Protein AF-A0A4Y2M261-F1 (afdb_monomer_lite)

Organism: Araneus ventricosus (NCBI:txid182803)

Sequence (153 aa):
MEFSYYIKYNNEYFKDENPLYFKEPVYYHGADAMKKFVSMLKEDTIKIEKFIIEKEDKYEDIKSMIDFNEHHYKRSNKWHICEKEISPEHVKVIDHCHLTGKYRDSAQNDCNLNYKITSFIPTIIHNLSGYDAHLFIKELGFDDSRLDVIPNN

pLDDT: mean 85.32, std 11.36, range [44.34, 96.0]

InterPro domains:
  IPR044925 His-Me finger superfamily [SSF54060] (80-135)

Structure (mmCIF, N/CA/C/O backbone):
data_AF-A0A4Y2M261-F1
#
_entry.id   AF-A0A4Y2M261-F1
#
loop_
_atom_site.group_PDB
_atom_site.id
_atom_site.type_symbol
_atom_site.label_atom_id
_atom_site.label_alt_id
_atom_site.label_comp_id
_atom_site.label_asym_id
_atom_site.label_entity_id
_atom_site.label_seq_id
_atom_site.pdbx_PDB_ins_code
_atom_site.Cartn_x
_atom_site.Cartn_y
_atom_site.Cartn_z
_atom_site.occupancy
_atom_site.B_iso_or_equiv
_atom_site.auth_seq_id
_atom_site.auth_comp_id
_atom_site.auth_asym_id
_atom_site.auth_atom_id
_atom_site.pdbx_PDB_model_num
ATOM 1 N N . MET A 1 1 ? -20.503 -6.470 23.224 1.00 85.56 1 MET A N 1
ATOM 2 C CA . MET A 1 1 ? -20.195 -6.372 21.784 1.00 85.56 1 MET A CA 1
ATOM 3 C C . MET A 1 1 ? -18.786 -6.877 21.585 1.00 85.56 1 MET A C 1
ATOM 5 O O . MET A 1 1 ? -17.996 -6.778 22.517 1.00 85.56 1 MET A O 1
ATOM 9 N N . GLU A 1 2 ? -18.470 -7.429 20.425 1.00 89.25 2 GLU A N 1
ATOM 10 C CA . GLU A 1 2 ? -17.142 -7.972 20.157 1.00 89.25 2 GLU A CA 1
ATOM 11 C C . GLU A 1 2 ? -16.713 -7.716 18.723 1.00 89.25 2 GLU A C 1
ATOM 13 O O . GLU A 1 2 ? -17.549 -7.473 17.855 1.00 89.25 2 GLU A O 1
ATOM 18 N N . PHE A 1 3 ? -15.405 -7.756 18.492 1.00 90.44 3 PHE A N 1
ATOM 19 C CA . PHE A 1 3 ? -14.837 -7.725 17.155 1.00 90.44 3 PHE A CA 1
ATOM 20 C C . PHE A 1 3 ? -13.612 -8.634 17.064 1.00 90.44 3 PHE A C 1
ATOM 22 O O . PHE A 1 3 ? -12.910 -8.881 18.050 1.00 90.44 3 PHE A O 1
ATOM 29 N N . SER A 1 4 ? -13.340 -9.079 15.840 1.00 90.81 4 SER A N 1
ATOM 30 C CA . SER A 1 4 ? -12.054 -9.634 15.437 1.00 90.81 4 SER A CA 1
ATOM 31 C C . SER A 1 4 ? -11.507 -8.806 14.282 1.00 90.81 4 SER A C 1
ATOM 33 O O . SER A 1 4 ? -12.246 -8.442 13.368 1.00 90.81 4 SER A O 1
ATOM 35 N N . TYR A 1 5 ? -10.226 -8.467 14.346 1.00 89.88 5 TYR A N 1
ATOM 36 C CA . TYR A 1 5 ? -9.585 -7.576 13.391 1.00 89.88 5 TYR A CA 1
ATOM 37 C C . TYR A 1 5 ? -8.136 -7.993 13.165 1.00 89.88 5 TYR A C 1
ATOM 39 O O . TYR A 1 5 ? -7.400 -8.255 14.114 1.00 89.88 5 TYR A O 1
ATOM 47 N N . TYR A 1 6 ? -7.726 -8.040 11.904 1.00 89.19 6 TYR A N 1
ATOM 48 C CA . TYR A 1 6 ? -6.365 -8.350 11.490 1.00 89.19 6 TYR A CA 1
ATOM 49 C C . TYR A 1 6 ? -6.027 -7.543 10.238 1.00 89.19 6 TYR A C 1
ATOM 51 O O . TYR A 1 6 ? -6.921 -7.095 9.518 1.00 89.19 6 TYR A O 1
ATOM 59 N N . ILE A 1 7 ? -4.734 -7.390 9.962 1.00 86.12 7 ILE A N 1
ATOM 60 C CA . ILE A 1 7 ? -4.255 -6.731 8.745 1.00 86.12 7 ILE A CA 1
ATOM 61 C C . ILE A 1 7 ? -3.531 -7.770 7.908 1.00 86.12 7 ILE A C 1
ATOM 63 O O . ILE A 1 7 ? -2.554 -8.379 8.351 1.00 86.12 7 ILE A O 1
ATOM 67 N N . LYS A 1 8 ? -4.027 -7.973 6.689 1.00 80.75 8 LYS A N 1
ATOM 68 C CA . LYS A 1 8 ? -3.392 -8.832 5.697 1.00 80.75 8 LYS A CA 1
ATOM 69 C C . LYS A 1 8 ? -2.494 -7.990 4.805 1.00 80.75 8 LYS A C 1
ATOM 71 O O . LYS A 1 8 ? -2.965 -7.060 4.160 1.00 80.75 8 LYS A O 1
ATOM 76 N N . TYR A 1 9 ? -1.230 -8.373 4.706 1.00 74.31 9 TYR A N 1
ATOM 77 C CA . TYR A 1 9 ? -0.269 -7.746 3.805 1.00 74.31 9 TYR A CA 1
ATOM 78 C C . TYR A 1 9 ? -0.056 -8.631 2.574 1.00 74.31 9 TYR A C 1
ATOM 80 O O . TYR A 1 9 ? -0.129 -9.862 2.669 1.00 74.31 9 TYR A O 1
ATOM 88 N N . ASN A 1 10 ? 0.207 -8.026 1.410 1.00 69.25 10 ASN A N 1
ATOM 89 C CA . ASN A 1 10 ? 0.670 -8.796 0.259 1.00 69.25 10 ASN A CA 1
ATOM 90 C C . ASN A 1 10 ? 2.129 -9.201 0.503 1.00 69.25 10 ASN A C 1
ATOM 92 O O . ASN A 1 10 ? 3.033 -8.366 0.504 1.00 69.25 10 ASN A O 1
ATOM 96 N N . ASN A 1 11 ? 2.331 -10.498 0.729 1.00 57.50 11 ASN A N 1
ATOM 97 C CA . ASN A 1 11 ? 3.611 -11.068 1.127 1.00 57.50 11 ASN A CA 1
ATOM 98 C C . ASN A 1 11 ? 4.697 -10.845 0.059 1.00 57.50 11 ASN A C 1
ATOM 100 O O . ASN A 1 11 ? 5.867 -10.757 0.399 1.00 57.50 11 ASN A O 1
ATOM 104 N N . GLU A 1 12 ? 4.332 -10.694 -1.221 1.00 59.19 12 GLU A N 1
ATOM 105 C CA . GLU A 1 12 ? 5.279 -10.516 -2.334 1.00 59.19 12 GLU A CA 1
ATOM 106 C C . GLU A 1 12 ? 6.251 -9.348 -2.164 1.00 59.19 12 GLU A C 1
ATOM 108 O O . GLU A 1 12 ? 7.399 -9.461 -2.589 1.00 59.19 12 GLU A O 1
ATOM 113 N N . TYR A 1 13 ? 5.839 -8.274 -1.490 1.00 58.53 13 TYR A N 1
ATOM 114 C CA . TYR A 1 13 ? 6.699 -7.113 -1.280 1.00 58.53 13 TYR A CA 1
ATOM 115 C C . TYR A 1 13 ? 7.677 -7.285 -0.107 1.00 58.53 13 TYR A C 1
ATOM 117 O O . TYR A 1 13 ? 8.754 -6.701 -0.114 1.00 58.53 13 TYR A O 1
ATOM 125 N N . PHE A 1 14 ? 7.361 -8.124 0.881 1.00 60.94 14 PHE A N 1
ATOM 126 C CA . PHE A 1 14 ? 8.091 -8.144 2.158 1.00 60.94 14 PHE A CA 1
ATOM 127 C C . PHE A 1 14 ? 8.623 -9.523 2.559 1.00 60.94 14 PHE A C 1
ATOM 129 O O . PHE A 1 14 ? 9.044 -9.692 3.703 1.00 60.94 14 PHE A O 1
ATOM 136 N N . LYS A 1 15 ? 8.667 -10.488 1.622 1.00 56.84 15 LYS A N 1
ATOM 137 C CA . LYS A 1 15 ? 9.142 -11.867 1.874 1.00 56.84 15 LYS A CA 1
ATOM 138 C C . LYS A 1 15 ? 10.504 -11.931 2.578 1.00 56.84 15 LYS A C 1
ATOM 140 O O . LYS A 1 15 ? 10.730 -12.865 3.340 1.00 56.84 15 LYS A O 1
ATOM 145 N N . ASP A 1 16 ? 11.368 -10.942 2.344 1.00 55.88 16 ASP A N 1
ATOM 146 C CA . ASP A 1 16 ? 12.762 -10.953 2.798 1.00 55.88 16 ASP A CA 1
ATOM 147 C C . ASP A 1 16 ? 13.043 -10.045 4.014 1.00 55.88 16 ASP A C 1
ATOM 149 O O . ASP A 1 16 ? 14.134 -10.126 4.571 1.00 55.88 16 ASP A O 1
ATOM 153 N N . GLU A 1 17 ? 12.101 -9.190 4.452 1.00 56.28 17 GLU A N 1
ATOM 154 C CA . GLU A 1 17 ? 12.380 -8.191 5.508 1.00 56.28 17 GLU A CA 1
ATOM 155 C C . GLU A 1 17 ? 11.922 -8.597 6.924 1.00 56.28 17 GLU A C 1
ATOM 157 O O . GLU A 1 17 ? 12.557 -8.164 7.882 1.00 56.28 17 GLU A O 1
ATOM 162 N N . ASN A 1 18 ? 10.897 -9.440 7.112 1.00 48.44 18 ASN A N 1
ATOM 163 C CA . ASN A 1 18 ? 10.578 -10.084 8.405 1.00 48.44 18 ASN A CA 1
ATOM 164 C C . ASN A 1 18 ? 9.324 -10.976 8.263 1.00 48.44 18 ASN A C 1
ATOM 166 O O . ASN A 1 18 ? 8.293 -10.463 7.825 1.00 48.44 18 ASN 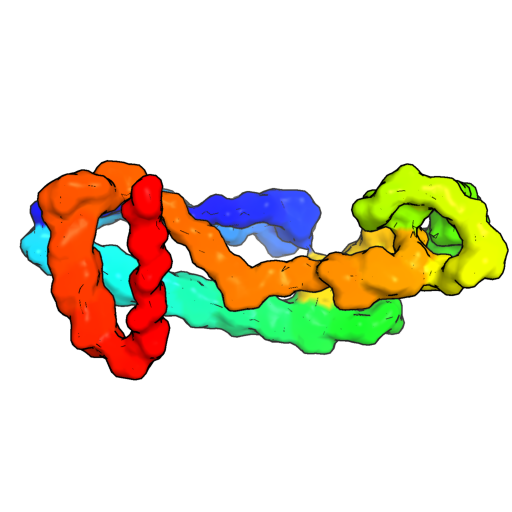A O 1
ATOM 170 N N . PRO A 1 19 ? 9.308 -12.244 8.715 1.00 47.75 19 PRO A N 1
ATOM 171 C CA . PRO A 1 19 ? 8.081 -13.056 8.750 1.00 47.75 19 PRO A CA 1
ATOM 172 C C . PRO A 1 19 ? 6.990 -12.535 9.717 1.00 47.75 19 PRO A C 1
ATOM 174 O O . PRO A 1 19 ? 5.887 -13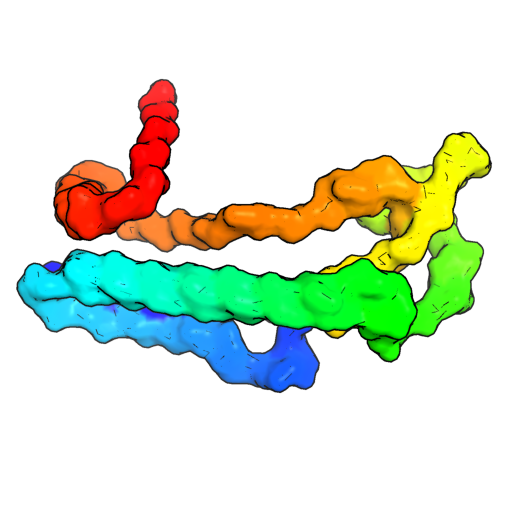.074 9.729 1.00 47.75 19 PRO A O 1
ATOM 177 N N . LEU A 1 20 ? 7.269 -11.494 10.514 1.00 44.34 20 LEU A N 1
ATOM 178 C CA . LEU A 1 20 ? 6.381 -10.938 11.548 1.00 44.34 20 LEU A CA 1
ATOM 179 C C . LEU A 1 20 ? 5.623 -9.654 11.160 1.00 44.34 20 LEU A C 1
ATOM 181 O O . LEU A 1 20 ? 4.960 -9.070 12.010 1.00 44.34 20 LEU A O 1
ATOM 185 N N . TYR A 1 21 ? 5.647 -9.211 9.899 1.00 58.12 21 TYR A N 1
ATOM 186 C CA . TYR A 1 21 ? 4.860 -8.039 9.464 1.00 58.12 21 TYR A CA 1
ATOM 187 C C . TYR A 1 21 ? 3.359 -8.324 9.277 1.00 58.12 21 TYR A C 1
ATOM 189 O O . TYR A 1 21 ? 2.688 -7.600 8.554 1.00 58.12 21 TYR A O 1
ATOM 197 N N . PHE A 1 22 ? 2.798 -9.353 9.916 1.00 64.56 22 PHE A N 1
ATOM 198 C CA . PHE A 1 22 ? 1.349 -9.511 10.019 1.00 64.56 22 PHE A CA 1
ATOM 199 C C . PHE A 1 22 ? 0.890 -8.965 11.371 1.00 64.56 22 PHE A C 1
ATOM 201 O O . PHE A 1 22 ? 1.451 -9.305 12.411 1.00 64.56 22 PHE A O 1
ATOM 208 N N . LYS A 1 23 ? -0.149 -8.123 11.378 1.00 74.94 23 LYS A N 1
ATOM 209 C CA . LYS A 1 23 ? -0.841 -7.841 12.635 1.00 74.94 23 LYS A CA 1
ATOM 210 C C . LYS A 1 23 ? -1.624 -9.097 12.984 1.00 74.94 23 LYS A C 1
ATOM 212 O O . LYS A 1 23 ? -2.573 -9.430 12.270 1.00 74.94 23 LYS A O 1
ATOM 217 N N . GLU A 1 24 ? -1.200 -9.796 14.037 1.00 81.31 24 GLU A N 1
ATOM 218 C CA . GLU A 1 24 ? -1.931 -10.960 14.536 1.00 81.31 24 GLU A CA 1
ATOM 219 C C . GLU A 1 24 ? -3.402 -10.588 14.774 1.00 81.31 24 GLU A C 1
ATOM 221 O O . GLU A 1 24 ? -3.685 -9.447 15.166 1.00 81.31 24 GLU A O 1
ATOM 226 N N . PRO A 1 25 ? -4.347 -11.516 14.546 1.00 88.50 25 PRO A N 1
ATOM 227 C CA . PRO A 1 25 ? -5.747 -11.255 14.826 1.00 88.50 25 PRO A CA 1
ATOM 228 C C . PRO A 1 25 ? -5.947 -10.795 16.268 1.00 88.50 25 PRO A C 1
ATOM 230 O O . PRO A 1 25 ? -5.629 -11.505 17.220 1.00 88.50 25 PRO A O 1
ATOM 233 N N . VAL A 1 26 ? -6.512 -9.602 16.427 1.00 91.75 26 VAL A N 1
ATOM 234 C CA . VAL A 1 26 ? -6.926 -9.085 17.726 1.00 91.75 26 VAL A CA 1
ATOM 235 C C . VAL A 1 26 ? -8.384 -9.443 17.935 1.00 91.75 26 VAL A C 1
ATOM 237 O O . VAL A 1 26 ? -9.225 -9.167 17.080 1.00 91.75 26 VAL A O 1
ATOM 240 N N . TYR A 1 27 ? -8.673 -10.037 19.087 1.00 94.56 27 TYR A N 1
ATOM 241 C CA . TYR A 1 27 ? -10.026 -10.284 19.560 1.00 94.56 27 TYR A CA 1
ATOM 242 C C . TYR A 1 27 ? -10.313 -9.399 20.768 1.00 94.56 27 TYR A C 1
ATOM 244 O O . TYR A 1 27 ? -9.492 -9.291 21.683 1.00 94.56 27 TYR A O 1
ATOM 252 N N . TYR A 1 28 ? -11.483 -8.771 20.781 1.00 95.12 28 TYR A N 1
ATOM 253 C CA . TYR A 1 28 ? -11.908 -7.946 21.900 1.00 95.12 28 TYR A CA 1
ATOM 254 C C . TYR A 1 28 ? -13.408 -8.077 22.137 1.00 95.12 28 TYR A C 1
ATOM 256 O O . TYR A 1 28 ? -14.194 -8.020 21.195 1.00 95.12 28 TYR A O 1
ATOM 264 N N . HIS A 1 29 ? -13.795 -8.185 23.408 1.00 94.94 29 HIS A N 1
ATOM 265 C CA . HIS A 1 29 ? -15.180 -8.206 23.861 1.00 94.94 29 HIS A CA 1
ATOM 266 C C . HIS A 1 29 ? -15.362 -7.174 24.983 1.00 94.94 29 HIS A C 1
ATOM 268 O O . HIS A 1 29 ? -14.622 -7.187 25.966 1.00 94.94 29 HIS A O 1
ATOM 274 N N . GLY A 1 30 ? -16.344 -6.281 24.843 1.00 94.75 30 GLY A N 1
ATOM 275 C CA . GLY A 1 30 ? -16.603 -5.199 25.796 1.00 94.75 30 GLY A CA 1
ATOM 276 C C . GLY A 1 30 ? -17.781 -4.306 25.399 1.00 94.75 30 GLY A C 1
ATOM 277 O O . GLY A 1 30 ? -18.380 -4.465 24.330 1.00 94.75 30 GLY A O 1
ATOM 278 N N . ALA A 1 31 ? -18.143 -3.368 26.277 1.00 91.88 31 ALA A N 1
ATOM 279 C CA . ALA A 1 31 ? -19.172 -2.359 25.993 1.00 91.88 31 ALA A CA 1
ATOM 280 C C . ALA A 1 31 ? -18.645 -1.239 25.074 1.00 91.88 31 ALA A C 1
ATOM 282 O O . ALA A 1 31 ? -19.394 -0.665 24.292 1.00 91.88 31 ALA A O 1
ATOM 283 N N . ASP A 1 32 ? -17.341 -0.978 25.128 1.00 92.06 32 ASP A N 1
ATOM 284 C CA . ASP A 1 32 ? -16.572 -0.003 24.351 1.00 92.06 32 ASP A CA 1
ATOM 285 C C . ASP A 1 32 ? -15.902 -0.617 23.107 1.00 92.06 32 ASP A C 1
ATOM 287 O O . ASP A 1 32 ? -15.000 -0.017 22.520 1.00 92.06 32 ASP A O 1
ATOM 291 N N . ALA A 1 33 ? -16.350 -1.802 22.675 1.00 90.81 33 ALA A N 1
ATOM 292 C CA . ALA A 1 33 ? -15.758 -2.536 21.556 1.00 90.81 33 ALA A CA 1
ATOM 293 C C . ALA A 1 33 ? -15.653 -1.699 20.273 1.00 90.81 33 ALA A C 1
ATOM 295 O O . ALA A 1 33 ? -14.598 -1.701 19.646 1.00 90.81 33 ALA A O 1
ATOM 296 N N . MET A 1 34 ? -16.688 -0.926 19.925 1.00 88.25 34 MET A N 1
ATOM 297 C CA . MET A 1 34 ? -16.653 -0.068 18.734 1.00 88.25 34 MET A CA 1
ATOM 298 C C . MET A 1 34 ? -15.641 1.057 18.824 1.00 88.25 34 MET A C 1
ATOM 300 O O . MET A 1 34 ? -14.856 1.256 17.899 1.00 88.25 34 MET A O 1
ATOM 304 N N . LYS A 1 35 ? -15.627 1.766 19.953 1.00 89.75 35 LYS A N 1
ATOM 305 C CA . LYS A 1 35 ? -14.668 2.841 20.198 1.00 89.75 35 LYS A CA 1
ATOM 306 C C . LYS A 1 35 ? -13.238 2.316 20.086 1.00 89.75 35 LYS A C 1
ATOM 308 O O . LYS A 1 35 ? -12.389 2.931 19.442 1.00 89.75 35 LYS A O 1
ATOM 313 N N . LYS A 1 36 ? -12.981 1.146 20.677 1.00 92.44 36 LYS A N 1
ATOM 314 C CA . LYS A 1 36 ? -11.672 0.496 20.632 1.00 92.44 36 LYS A CA 1
ATOM 315 C C . LYS A 1 36 ? -11.302 0.032 19.226 1.00 92.44 36 LYS A C 1
ATOM 317 O O . LYS A 1 36 ? -10.176 0.273 18.803 1.00 92.44 36 LYS A O 1
ATOM 322 N N . PHE A 1 37 ? -12.243 -0.562 18.493 1.00 90.00 37 PHE A N 1
ATOM 323 C CA . PHE A 1 37 ? -12.047 -0.939 17.095 1.00 90.00 37 PHE A CA 1
ATOM 324 C C . PHE A 1 37 ? -11.662 0.271 16.234 1.00 90.00 37 PHE A C 1
ATOM 326 O O . PHE A 1 37 ? -10.639 0.235 15.555 1.00 90.00 37 PHE A O 1
ATOM 333 N N . VAL A 1 38 ? -12.433 1.363 16.306 1.00 88.38 38 VAL A N 1
ATOM 334 C CA . VAL A 1 38 ? -12.183 2.583 15.523 1.00 88.38 38 VAL A CA 1
ATOM 335 C C . VAL A 1 38 ? -10.836 3.211 15.892 1.00 88.38 38 VAL A C 1
ATOM 337 O O . VAL A 1 38 ? -10.083 3.584 14.997 1.00 88.38 38 VAL A O 1
ATOM 340 N N . SER A 1 39 ? -10.487 3.275 17.183 1.00 90.06 39 SER A N 1
ATOM 341 C CA . SER A 1 39 ? -9.165 3.755 17.621 1.00 90.06 39 SER A CA 1
ATOM 342 C C . SER A 1 39 ? -8.034 2.921 17.020 1.00 90.06 39 SER A C 1
ATOM 344 O O . SER A 1 39 ? -7.101 3.467 16.438 1.00 90.06 39 SER A O 1
ATOM 346 N N . MET A 1 40 ? -8.143 1.592 17.106 1.00 90.94 40 MET A N 1
ATOM 347 C CA . MET A 1 40 ? -7.135 0.685 16.561 1.00 90.94 40 MET A CA 1
ATOM 348 C C . MET A 1 40 ? -7.000 0.817 15.041 1.00 90.94 40 MET A C 1
ATOM 350 O O . MET A 1 40 ? -5.880 0.843 14.537 1.00 90.94 40 MET A O 1
ATOM 354 N N . LEU A 1 41 ? -8.121 0.931 14.321 1.00 88.62 41 LEU A N 1
ATOM 355 C CA . LEU A 1 41 ? -8.126 1.106 12.869 1.00 88.62 41 LEU A CA 1
ATOM 356 C C . LEU A 1 41 ? -7.402 2.396 12.458 1.00 88.62 41 LEU A C 1
ATOM 358 O O . LEU A 1 41 ? -6.584 2.374 11.536 1.00 88.62 41 LEU A O 1
ATOM 362 N N . LYS A 1 42 ? -7.652 3.507 13.166 1.00 87.31 42 LYS A N 1
ATOM 363 C CA . LYS A 1 42 ? -6.969 4.790 12.928 1.00 87.31 42 LYS A CA 1
ATOM 364 C C . LYS A 1 42 ? -5.471 4.692 13.190 1.00 87.31 42 LYS A C 1
ATOM 366 O O . LYS A 1 42 ? -4.670 5.086 12.346 1.00 87.31 42 LYS A O 1
ATOM 371 N N . GLU A 1 43 ? -5.086 4.139 14.338 1.00 89.19 43 GLU A N 1
ATOM 372 C CA . GLU A 1 43 ? -3.677 3.974 14.703 1.00 89.19 43 GLU A CA 1
ATOM 373 C C . GLU A 1 43 ? -2.908 3.141 13.676 1.00 89.19 43 GLU A C 1
ATOM 375 O O . GLU A 1 43 ? -1.778 3.483 13.325 1.00 89.19 43 GLU A O 1
ATOM 380 N N . ASP A 1 44 ? -3.500 2.053 13.187 1.00 88.81 44 ASP A N 1
ATOM 381 C CA . ASP A 1 44 ? -2.854 1.218 12.179 1.00 88.81 44 ASP A CA 1
ATOM 382 C C . ASP A 1 44 ? -2.802 1.894 10.809 1.00 88.81 44 ASP A C 1
ATOM 384 O O . ASP A 1 44 ? -1.783 1.788 10.132 1.00 88.81 44 ASP A O 1
ATOM 388 N N . THR A 1 45 ? -3.849 2.630 10.425 1.00 87.06 45 THR A N 1
ATOM 389 C CA . THR A 1 45 ? -3.871 3.406 9.173 1.00 87.06 45 THR A CA 1
ATOM 390 C C . THR A 1 45 ? -2.724 4.413 9.145 1.00 87.06 45 THR A C 1
ATOM 392 O O . THR A 1 45 ? -1.964 4.440 8.181 1.00 87.06 45 THR A O 1
ATOM 395 N N . ILE A 1 46 ? -2.515 5.154 10.240 1.00 87.62 46 ILE A N 1
ATOM 396 C CA . ILE A 1 46 ? -1.404 6.111 10.375 1.00 87.62 46 ILE A CA 1
ATOM 397 C C . ILE A 1 46 ? -0.043 5.404 10.299 1.00 87.62 46 ILE A C 1
ATOM 399 O O . ILE A 1 46 ? 0.898 5.923 9.702 1.00 87.62 46 ILE A O 1
ATOM 403 N N . LYS A 1 47 ? 0.100 4.222 10.913 1.00 88.19 47 LYS A N 1
ATOM 404 C CA . LYS A 1 47 ? 1.356 3.452 10.848 1.00 88.19 47 LYS A CA 1
ATOM 405 C C . LYS A 1 47 ? 1.652 2.977 9.428 1.00 88.19 47 LYS A C 1
ATOM 407 O O . LYS A 1 47 ? 2.798 3.060 8.998 1.00 88.19 47 LYS A O 1
ATOM 412 N N . ILE A 1 48 ? 0.637 2.483 8.719 1.00 86.44 48 ILE A N 1
ATOM 413 C CA . ILE A 1 48 ? 0.774 2.021 7.335 1.00 86.44 48 ILE A CA 1
ATOM 414 C C . ILE A 1 48 ? 1.110 3.195 6.417 1.00 86.44 48 ILE A C 1
ATOM 416 O O . ILE A 1 48 ? 2.023 3.072 5.610 1.00 86.44 48 ILE A O 1
ATOM 420 N N . GLU A 1 49 ? 0.429 4.331 6.567 1.00 87.25 49 GLU A N 1
ATOM 421 C CA . GLU A 1 49 ? 0.700 5.542 5.789 1.00 87.25 49 GLU A CA 1
ATOM 422 C C . GLU A 1 49 ? 2.149 6.006 5.962 1.00 87.25 49 GLU A C 1
ATOM 424 O O . GLU A 1 49 ? 2.866 6.148 4.975 1.00 87.25 49 GLU A O 1
ATOM 429 N N . LYS A 1 50 ? 2.617 6.152 7.210 1.00 88.88 50 LYS A N 1
ATOM 430 C CA . LYS A 1 50 ? 4.012 6.525 7.493 1.00 88.88 50 LYS A CA 1
ATOM 431 C C . LYS A 1 50 ? 5.002 5.562 6.855 1.00 88.88 50 LYS A C 1
ATOM 433 O O . LYS A 1 50 ? 5.957 5.999 6.228 1.00 88.88 50 LYS A O 1
ATOM 438 N N . PHE A 1 51 ? 4.749 4.262 6.980 1.00 87.06 51 PHE A N 1
ATOM 439 C CA . PHE A 1 51 ? 5.594 3.243 6.375 1.00 87.06 51 PHE A CA 1
ATOM 440 C C . PHE A 1 51 ? 5.637 3.350 4.843 1.00 87.06 51 PHE A C 1
ATOM 442 O O . PHE A 1 51 ? 6.709 3.219 4.258 1.00 87.06 51 PHE A O 1
ATOM 449 N N . ILE A 1 52 ? 4.492 3.582 4.190 1.00 87.06 52 ILE A N 1
ATOM 450 C CA . ILE A 1 52 ? 4.425 3.753 2.733 1.00 87.06 52 ILE A CA 1
ATOM 451 C C . ILE A 1 52 ? 5.221 4.990 2.318 1.00 87.06 52 ILE A C 1
ATOM 453 O O . ILE A 1 52 ? 6.092 4.856 1.467 1.00 87.06 52 ILE A O 1
ATOM 457 N N . ILE A 1 53 ? 4.992 6.138 2.963 1.00 89.94 53 ILE A N 1
ATOM 458 C CA . ILE A 1 53 ? 5.692 7.398 2.664 1.00 89.94 53 ILE A CA 1
ATOM 459 C C . ILE A 1 53 ? 7.207 7.231 2.830 1.00 89.94 53 ILE A C 1
ATOM 461 O O . ILE A 1 53 ? 7.964 7.530 1.915 1.00 89.94 53 ILE A O 1
ATOM 465 N N . GLU A 1 54 ? 7.659 6.676 3.959 1.00 90.56 54 GLU A N 1
ATOM 466 C CA . GLU A 1 54 ? 9.088 6.451 4.217 1.00 90.56 54 GLU A CA 1
ATOM 467 C C . GLU A 1 54 ? 9.749 5.573 3.144 1.00 90.56 54 GLU A C 1
ATOM 469 O O . GLU A 1 54 ? 10.912 5.783 2.789 1.00 90.56 54 GLU A O 1
ATOM 474 N N . LYS A 1 55 ? 9.034 4.561 2.639 1.00 89.19 55 LYS A N 1
ATOM 475 C CA . LYS A 1 55 ? 9.545 3.673 1.591 1.00 89.19 55 LYS A CA 1
ATOM 476 C C . LYS A 1 55 ? 9.501 4.343 0.217 1.00 89.19 55 LYS A C 1
ATOM 478 O O . LYS A 1 55 ? 10.493 4.234 -0.499 1.00 89.19 55 LYS A O 1
ATOM 483 N N . GLU A 1 56 ? 8.415 5.040 -0.120 1.00 90.62 56 GLU A N 1
ATOM 484 C CA . GLU A 1 56 ? 8.289 5.785 -1.376 1.00 90.62 56 GLU A CA 1
ATOM 485 C C . GLU A 1 56 ? 9.382 6.846 -1.499 1.00 90.62 56 GLU A C 1
ATOM 487 O O . GLU A 1 56 ? 10.068 6.863 -2.514 1.00 90.62 56 GLU A O 1
ATOM 492 N N . ASP A 1 57 ? 9.633 7.626 -0.444 1.00 93.19 57 ASP A N 1
ATOM 493 C CA . ASP A 1 57 ? 10.713 8.620 -0.409 1.00 93.19 57 ASP A CA 1
ATOM 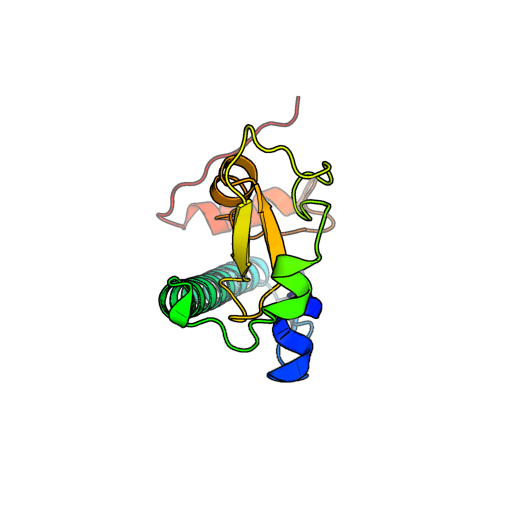494 C C . ASP A 1 57 ? 12.090 7.958 -0.567 1.00 93.19 57 ASP A C 1
ATOM 496 O O . ASP A 1 57 ? 12.961 8.432 -1.300 1.00 93.19 57 ASP A O 1
ATOM 500 N N . LYS A 1 58 ? 12.310 6.826 0.114 1.00 93.19 58 LYS A N 1
ATOM 501 C CA . LYS A 1 58 ? 13.579 6.091 0.038 1.00 93.19 58 LYS A CA 1
ATOM 502 C C . LYS A 1 58 ? 13.839 5.540 -1.363 1.00 93.19 58 LYS A C 1
ATOM 504 O O . LYS A 1 58 ? 14.996 5.502 -1.789 1.00 93.19 58 LYS A O 1
ATOM 509 N N . TYR A 1 59 ? 12.792 5.058 -2.026 1.00 92.81 59 TYR A N 1
ATOM 510 C CA . TYR A 1 59 ? 12.884 4.351 -3.296 1.00 92.81 59 TYR A CA 1
ATOM 511 C C . TYR A 1 59 ? 12.325 5.147 -4.484 1.00 92.81 59 TYR A C 1
ATOM 513 O O . TYR A 1 59 ? 11.959 4.548 -5.491 1.00 92.81 59 TYR A O 1
ATOM 521 N N . GLU A 1 60 ? 12.248 6.475 -4.389 1.00 90.50 60 GLU A N 1
ATOM 522 C CA . GLU A 1 60 ? 11.673 7.330 -5.436 1.00 90.50 60 GLU A CA 1
ATOM 523 C C . GLU A 1 60 ? 12.516 7.307 -6.724 1.00 90.50 60 GLU A C 1
ATOM 525 O O . GLU A 1 60 ? 12.000 7.156 -7.832 1.00 90.50 60 GLU A O 1
ATOM 530 N N . ASP A 1 61 ? 13.839 7.435 -6.585 1.00 92.06 61 ASP A N 1
ATOM 531 C CA . ASP A 1 61 ? 14.758 7.548 -7.720 1.00 92.06 61 ASP A CA 1
ATOM 532 C C . ASP A 1 61 ? 15.206 6.170 -8.222 1.00 92.06 61 ASP A C 1
ATOM 534 O O . ASP A 1 61 ? 15.493 5.262 -7.445 1.00 92.06 61 ASP A O 1
ATOM 538 N N . ILE A 1 62 ? 15.381 6.029 -9.534 1.00 90.00 62 ILE A N 1
ATOM 539 C CA . ILE A 1 62 ? 15.865 4.795 -10.168 1.00 90.00 62 ILE A CA 1
ATOM 540 C C . ILE A 1 62 ? 17.214 4.292 -9.616 1.00 90.00 62 ILE A C 1
ATOM 542 O O . ILE A 1 62 ? 17.495 3.096 -9.642 1.00 90.00 62 ILE A O 1
ATOM 546 N N . LYS A 1 63 ? 18.063 5.185 -9.095 1.00 91.94 63 LYS A N 1
ATOM 547 C CA . LYS A 1 63 ? 19.363 4.856 -8.487 1.00 91.94 63 LYS A CA 1
ATOM 548 C C . LYS A 1 63 ? 19.232 4.174 -7.129 1.00 91.94 63 LYS A C 1
ATOM 550 O O . LYS A 1 63 ? 20.199 3.577 -6.668 1.00 91.94 63 LYS A O 1
ATOM 555 N N . SER A 1 64 ? 18.075 4.291 -6.482 1.00 91.69 64 SER A N 1
ATOM 556 C CA . SER A 1 64 ? 17.782 3.632 -5.205 1.00 91.69 64 SER A CA 1
ATOM 557 C C . SER A 1 64 ? 17.418 2.150 -5.367 1.00 91.69 64 SER A C 1
ATOM 559 O O . SER A 1 64 ? 17.336 1.423 -4.376 1.00 91.69 64 SER A O 1
ATOM 561 N N . MET A 1 65 ? 17.204 1.706 -6.611 1.00 93.25 65 MET A N 1
ATOM 562 C CA . MET A 1 65 ? 16.868 0.330 -6.946 1.00 93.25 65 MET A CA 1
ATOM 563 C C . MET A 1 65 ? 17.992 -0.627 -6.541 1.00 93.25 65 MET A C 1
ATOM 565 O O . MET A 1 65 ? 19.170 -0.378 -6.801 1.00 93.25 65 MET A O 1
ATOM 569 N N . ILE A 1 66 ? 17.621 -1.748 -5.925 1.00 92.75 66 ILE A N 1
ATOM 570 C CA . ILE A 1 66 ? 18.582 -2.600 -5.209 1.00 92.75 66 ILE A CA 1
ATOM 571 C C . ILE A 1 66 ? 19.113 -3.788 -6.025 1.00 92.75 66 ILE A C 1
ATOM 573 O O . ILE A 1 66 ? 20.130 -4.369 -5.659 1.00 92.75 66 ILE A O 1
ATOM 577 N N . ASP A 1 67 ? 18.451 -4.161 -7.121 1.00 93.50 67 ASP A N 1
ATOM 578 C CA . ASP A 1 67 ? 18.691 -5.419 -7.847 1.00 93.50 67 ASP A CA 1
ATOM 579 C C . ASP A 1 67 ? 18.517 -5.284 -9.373 1.00 93.50 67 ASP A C 1
ATOM 581 O O . ASP A 1 67 ? 18.066 -6.208 -10.055 1.00 93.50 67 ASP A O 1
ATOM 585 N N . PHE A 1 68 ? 18.900 -4.134 -9.936 1.00 95.50 68 PHE A N 1
ATOM 586 C CA . PHE A 1 68 ? 18.764 -3.886 -11.371 1.00 95.50 68 PHE A CA 1
ATOM 587 C C . PHE A 1 68 ? 19.431 -4.967 -12.232 1.00 95.50 68 PHE A C 1
ATOM 589 O O . PHE A 1 68 ? 20.635 -5.215 -12.138 1.00 95.50 68 PHE A O 1
ATOM 596 N N . ASN A 1 69 ? 18.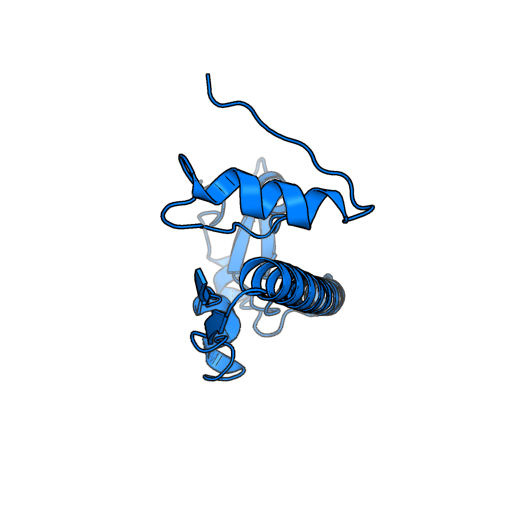657 -5.552 -13.150 1.00 94.19 69 ASN A N 1
ATOM 597 C CA . ASN A 1 69 ? 19.145 -6.546 -14.098 1.00 94.19 69 ASN A CA 1
ATOM 598 C C . ASN A 1 69 ? 19.176 -5.984 -15.527 1.00 94.19 69 ASN A C 1
ATOM 600 O O . ASN A 1 69 ? 18.209 -6.074 -16.286 1.00 94.19 69 ASN A O 1
ATOM 604 N N . GLU A 1 70 ? 20.328 -5.441 -15.919 1.00 95.31 70 GLU A N 1
ATOM 605 C CA . GLU A 1 70 ? 20.514 -4.815 -17.232 1.00 95.31 70 GLU A CA 1
ATOM 606 C C . GLU A 1 70 ? 20.329 -5.801 -18.401 1.00 95.31 70 GLU A C 1
ATOM 608 O O . GLU A 1 70 ? 19.757 -5.452 -19.437 1.00 95.31 70 GLU A O 1
ATOM 613 N N . HIS A 1 71 ? 20.787 -7.048 -18.248 1.00 96.00 71 HIS A N 1
ATOM 614 C CA . HIS A 1 71 ? 20.652 -8.074 -19.285 1.00 96.00 71 HIS A CA 1
ATOM 615 C C . HIS A 1 71 ? 19.182 -8.437 -19.519 1.00 96.00 71 HIS A C 1
ATOM 617 O O . HIS A 1 71 ? 18.748 -8.545 -20.668 1.00 96.00 71 HIS A O 1
ATOM 623 N N . HIS A 1 72 ? 18.409 -8.577 -18.440 1.00 95.56 72 HIS A N 1
ATOM 624 C CA . HIS A 1 72 ? 16.965 -8.775 -18.513 1.00 95.56 72 HIS A CA 1
ATOM 625 C C . HIS A 1 72 ? 16.281 -7.592 -19.199 1.00 95.56 72 HIS A C 1
ATOM 627 O O . HIS A 1 72 ? 15.595 -7.781 -20.203 1.00 95.56 72 HIS A O 1
ATOM 633 N N . TYR A 1 73 ? 16.558 -6.367 -18.740 1.00 95.69 73 TYR A N 1
ATOM 634 C CA . TYR A 1 73 ? 15.996 -5.152 -19.324 1.00 95.69 73 TYR A CA 1
ATOM 635 C C . TYR A 1 73 ? 16.266 -5.050 -20.830 1.00 95.69 73 TYR A C 1
ATOM 637 O O . TYR A 1 73 ? 15.356 -4.759 -21.604 1.00 95.69 73 TYR A O 1
ATOM 645 N N . LYS A 1 74 ? 17.494 -5.336 -21.282 1.00 94.50 74 LYS A N 1
ATOM 646 C CA . LYS A 1 74 ? 17.861 -5.289 -22.709 1.00 94.50 74 LYS A CA 1
ATOM 647 C C . LYS A 1 74 ? 17.132 -6.337 -23.552 1.00 94.50 74 LYS A C 1
ATOM 649 O O . LYS A 1 74 ? 16.826 -6.063 -24.708 1.00 94.50 74 LYS A O 1
ATOM 654 N N . ARG A 1 75 ? 16.848 -7.515 -22.990 1.00 94.06 75 ARG A N 1
ATOM 655 C CA . ARG A 1 75 ? 16.240 -8.649 -23.710 1.00 94.06 75 ARG A CA 1
ATOM 656 C C . ARG A 1 75 ? 14.722 -8.706 -23.634 1.00 94.06 75 ARG A C 1
ATOM 658 O O . ARG A 1 75 ? 14.119 -9.357 -24.480 1.00 94.06 75 ARG A O 1
ATOM 665 N N . SER A 1 76 ? 14.126 -8.059 -22.638 1.00 93.19 76 SER A N 1
ATOM 666 C CA . SER A 1 76 ? 12.676 -7.980 -22.486 1.00 93.19 76 SER A CA 1
ATOM 667 C C . SER A 1 76 ? 12.070 -7.349 -23.742 1.00 93.19 76 SER A C 1
ATOM 669 O O . SER A 1 76 ? 12.497 -6.267 -24.152 1.00 93.19 76 SER A O 1
ATOM 671 N N . ASN A 1 77 ? 11.134 -8.049 -24.384 1.00 93.94 77 ASN A N 1
ATOM 672 C CA . ASN A 1 77 ? 10.439 -7.650 -25.616 1.00 93.94 77 ASN A CA 1
ATOM 673 C C . ASN A 1 77 ? 8.931 -7.425 -25.401 1.00 93.94 77 ASN A C 1
ATOM 675 O O . ASN A 1 77 ? 8.211 -7.131 -26.354 1.00 93.94 77 ASN A O 1
ATOM 679 N N . LYS A 1 78 ? 8.476 -7.530 -24.149 1.00 95.38 78 LYS A N 1
ATOM 680 C CA . LYS A 1 78 ? 7.102 -7.304 -23.704 1.00 95.38 78 LYS A CA 1
ATOM 681 C C . LYS A 1 78 ? 7.145 -6.377 -22.491 1.00 95.38 78 LYS A C 1
ATOM 683 O O . LYS A 1 78 ? 7.907 -6.619 -21.561 1.00 95.38 78 LYS A O 1
ATOM 688 N N . TRP A 1 79 ? 6.345 -5.318 -22.486 1.00 95.38 79 TRP A N 1
ATOM 689 C CA . TRP A 1 79 ? 6.205 -4.458 -21.313 1.00 95.38 79 TRP A CA 1
ATOM 690 C C . TRP A 1 79 ? 5.321 -5.139 -20.274 1.00 95.38 79 TRP A C 1
ATOM 692 O O . TRP A 1 79 ? 4.206 -5.548 -20.590 1.00 95.38 79 TRP A O 1
ATOM 702 N N . HIS A 1 80 ? 5.788 -5.233 -19.032 1.00 94.81 80 HIS A N 1
ATOM 703 C CA . HIS A 1 80 ? 5.098 -6.036 -18.019 1.00 94.81 80 HIS A CA 1
ATOM 704 C C . HIS A 1 80 ? 3.777 -5.419 -17.516 1.00 94.81 80 HIS A C 1
ATOM 706 O O . HIS A 1 80 ? 2.876 -6.159 -17.145 1.00 94.81 80 HIS A O 1
ATOM 712 N N . ILE A 1 81 ? 3.635 -4.085 -17.540 1.00 94.88 81 ILE A N 1
ATOM 713 C CA . ILE A 1 81 ? 2.449 -3.387 -16.999 1.00 94.88 81 ILE A CA 1
ATOM 714 C C . ILE A 1 81 ? 1.234 -3.536 -17.919 1.00 94.88 81 ILE A C 1
ATOM 716 O O . ILE A 1 81 ? 0.145 -3.878 -17.476 1.00 94.88 81 ILE A O 1
ATOM 720 N N . CYS A 1 82 ? 1.400 -3.234 -19.208 1.00 94.69 82 CYS A N 1
ATOM 721 C CA . CYS A 1 82 ? 0.310 -3.276 -20.189 1.00 94.69 82 CYS A CA 1
ATOM 722 C C . CYS A 1 82 ? 0.298 -4.546 -21.033 1.00 94.69 82 CYS A C 1
ATOM 724 O O . CYS A 1 82 ? -0.579 -4.706 -21.880 1.00 94.69 82 CYS A O 1
ATOM 726 N N . GLU A 1 83 ? 1.291 -5.410 -20.834 1.00 95.19 83 GLU A N 1
ATOM 727 C CA . GLU A 1 83 ? 1.443 -6.686 -21.515 1.00 95.19 83 GLU A CA 1
ATOM 728 C C . GLU A 1 83 ? 1.549 -6.611 -23.049 1.00 95.19 83 GLU A C 1
ATOM 730 O O . GLU A 1 83 ? 1.312 -7.599 -23.745 1.00 95.19 83 GLU A O 1
ATOM 735 N N . LYS A 1 84 ? 1.943 -5.460 -23.597 1.00 94.06 84 LYS A N 1
ATOM 736 C CA . LYS A 1 84 ? 2.140 -5.271 -25.041 1.00 94.06 84 LYS A CA 1
ATOM 737 C C . LYS A 1 84 ? 3.584 -5.537 -25.454 1.00 94.06 84 LYS A C 1
ATOM 739 O O . LYS A 1 84 ? 4.505 -5.390 -24.650 1.00 94.06 84 LYS A O 1
ATOM 744 N N . GLU A 1 85 ? 3.779 -5.900 -26.717 1.00 94.94 85 GLU A N 1
ATOM 745 C CA . GLU A 1 85 ? 5.111 -5.960 -27.322 1.00 94.94 85 GLU A CA 1
ATOM 746 C C . GLU A 1 85 ? 5.729 -4.563 -27.431 1.00 94.94 85 GLU A C 1
ATOM 748 O O . GLU A 1 85 ? 5.026 -3.555 -27.550 1.00 94.94 85 GLU A O 1
ATOM 753 N N . ILE A 1 86 ? 7.059 -4.505 -27.393 1.00 91.62 86 ILE A N 1
ATOM 754 C CA . ILE A 1 86 ? 7.783 -3.241 -27.519 1.00 91.62 86 ILE A CA 1
ATOM 755 C C . ILE A 1 86 ? 7.608 -2.683 -28.928 1.00 91.62 86 ILE A C 1
ATOM 757 O O . ILE A 1 86 ? 7.834 -3.374 -29.919 1.00 91.62 86 ILE A O 1
ATOM 761 N N . SER A 1 87 ? 7.288 -1.395 -28.996 1.00 90.69 87 SER A N 1
ATOM 762 C CA . SER A 1 87 ? 7.226 -0.630 -30.237 1.00 90.69 87 SER A CA 1
ATOM 763 C C . SER A 1 87 ? 8.273 0.487 -30.226 1.00 90.69 87 SER A C 1
ATOM 765 O O . SER A 1 87 ? 8.462 1.116 -29.182 1.00 90.69 87 SER A O 1
ATOM 767 N N . PRO A 1 88 ? 8.924 0.787 -31.367 1.00 90.06 88 PRO A N 1
ATOM 768 C CA . PRO A 1 88 ? 9.806 1.947 -31.495 1.00 90.06 88 PRO A CA 1
ATOM 769 C C . PRO A 1 88 ? 9.073 3.290 -31.333 1.00 90.06 88 PRO A C 1
ATOM 771 O O . PRO A 1 88 ? 9.724 4.312 -31.137 1.00 90.06 88 PRO A O 1
ATOM 774 N N . GLU A 1 89 ? 7.738 3.304 -31.399 1.00 92.88 89 GLU A N 1
ATOM 775 C CA . GLU A 1 89 ? 6.916 4.511 -31.227 1.00 92.88 89 GLU A CA 1
ATOM 776 C C . GLU A 1 89 ? 6.827 4.985 -29.769 1.00 92.88 89 GLU A C 1
ATOM 778 O O . GLU A 1 89 ? 6.452 6.129 -29.516 1.00 92.88 89 GLU A O 1
ATOM 783 N N . HIS A 1 90 ? 7.179 4.133 -28.801 1.00 93.19 90 HIS A N 1
ATOM 784 C CA . HIS A 1 90 ? 7.106 4.474 -27.385 1.00 93.19 90 HIS A CA 1
ATOM 785 C C . HIS A 1 90 ? 8.441 4.274 -26.672 1.00 93.19 90 HIS A C 1
ATOM 787 O O . HIS A 1 90 ? 9.248 3.405 -27.001 1.00 93.19 90 HIS A O 1
ATOM 793 N N . VAL A 1 91 ? 8.646 5.067 -25.623 1.00 94.06 91 VAL A N 1
ATOM 794 C CA . VAL A 1 91 ? 9.859 5.010 -24.809 1.00 94.06 91 VAL A CA 1
ATOM 795 C C . VAL A 1 91 ? 9.782 3.830 -23.844 1.00 94.06 91 VAL A C 1
ATOM 797 O O . VAL A 1 91 ? 8.871 3.742 -23.015 1.00 94.06 91 VAL A O 1
ATOM 800 N N . LYS A 1 92 ? 10.773 2.940 -23.943 1.00 94.50 92 LYS A N 1
ATOM 801 C CA . LYS A 1 92 ? 11.030 1.885 -22.963 1.00 94.50 92 LYS A CA 1
ATOM 802 C C . LYS A 1 92 ? 11.686 2.500 -21.728 1.00 94.50 92 LYS A C 1
ATOM 804 O O . LYS A 1 92 ? 12.721 3.155 -21.847 1.00 94.50 92 LYS A O 1
ATOM 809 N N . VAL A 1 93 ? 11.093 2.270 -20.564 1.00 95.06 93 VAL A N 1
ATOM 810 C CA . VAL A 1 93 ? 11.590 2.731 -19.263 1.00 95.06 93 VAL A CA 1
ATOM 811 C C . VAL A 1 93 ? 11.810 1.548 -18.326 1.00 95.06 93 VAL A C 1
ATOM 813 O O . VAL A 1 93 ? 11.289 0.453 -18.550 1.00 95.06 93 VAL A O 1
ATOM 816 N N . ILE A 1 94 ? 12.618 1.768 -17.296 1.00 95.56 94 ILE A N 1
ATOM 817 C CA . ILE A 1 94 ? 12.862 0.816 -16.212 1.00 95.56 94 ILE A CA 1
ATOM 818 C C . ILE A 1 94 ? 11.805 1.079 -15.137 1.00 95.56 94 ILE A C 1
ATOM 820 O O . ILE A 1 94 ? 11.654 2.226 -14.724 1.00 95.56 94 ILE A O 1
ATOM 824 N N . ASP A 1 95 ? 11.102 0.035 -14.703 1.00 95.06 95 ASP A N 1
ATOM 825 C CA . ASP A 1 95 ? 10.171 0.100 -13.575 1.00 95.06 95 ASP A CA 1
ATOM 826 C C . ASP A 1 95 ? 10.753 -0.628 -12.358 1.00 95.06 95 ASP A C 1
ATOM 828 O O . ASP A 1 95 ? 11.335 -1.718 -12.471 1.00 95.06 95 ASP A O 1
ATOM 832 N N . HIS A 1 96 ? 10.555 -0.046 -11.180 1.00 93.50 96 HIS A N 1
ATOM 833 C CA . HIS A 1 96 ? 10.904 -0.649 -9.902 1.00 93.50 96 HIS A CA 1
ATOM 834 C C . HIS A 1 96 ? 9.815 -0.374 -8.867 1.00 93.50 96 HIS A C 1
ATOM 836 O O . HIS A 1 96 ? 8.992 0.530 -8.973 1.00 93.50 96 HIS A O 1
ATOM 842 N N . CYS A 1 97 ? 9.771 -1.205 -7.837 1.00 91.12 97 CYS A N 1
ATOM 843 C CA . CYS A 1 97 ? 8.785 -1.079 -6.783 1.00 91.12 97 CYS A CA 1
ATOM 844 C C . CYS A 1 97 ? 9.215 -0.043 -5.739 1.00 91.12 97 CYS A C 1
ATOM 846 O O . CYS A 1 97 ? 10.159 -0.288 -4.992 1.00 91.12 97 CYS A O 1
ATOM 848 N N . HIS A 1 98 ? 8.447 1.035 -5.580 1.00 90.44 98 HIS A N 1
ATOM 849 C CA . HIS A 1 98 ? 8.724 2.080 -4.582 1.00 90.44 98 HIS A CA 1
ATOM 850 C C . HIS A 1 98 ? 8.542 1.633 -3.115 1.00 90.44 98 HIS A C 1
ATOM 852 O O . HIS A 1 98 ? 8.930 2.346 -2.205 1.00 90.44 98 HIS A O 1
ATOM 858 N N . LEU A 1 99 ? 7.996 0.438 -2.845 1.00 88.06 99 LEU A N 1
ATOM 859 C CA . LEU A 1 99 ? 7.927 -0.106 -1.476 1.00 88.06 99 LEU A CA 1
ATOM 860 C C . LEU A 1 99 ? 9.140 -0.964 -1.104 1.00 88.06 99 LEU A C 1
ATOM 862 O O . LEU A 1 99 ? 9.481 -1.092 0.071 1.00 88.06 99 LEU A O 1
ATOM 866 N N . THR A 1 100 ? 9.772 -1.592 -2.094 1.00 87.88 100 THR A N 1
ATOM 867 C CA . THR A 1 100 ? 10.801 -2.622 -1.868 1.00 87.88 100 THR A CA 1
ATOM 868 C C . THR A 1 100 ? 12.152 -2.261 -2.464 1.00 87.88 100 THR A C 1
ATOM 870 O O . THR A 1 100 ? 13.150 -2.883 -2.117 1.00 87.88 100 THR A O 1
ATOM 873 N N . GLY A 1 101 ? 12.188 -1.288 -3.373 1.00 90.81 101 GLY A N 1
ATOM 874 C CA . GLY A 1 101 ? 13.351 -0.956 -4.186 1.00 90.81 101 GLY A CA 1
ATOM 875 C C . GLY A 1 101 ? 13.660 -1.989 -5.273 1.00 90.81 101 GLY A C 1
ATOM 876 O O . GLY A 1 101 ? 14.633 -1.809 -5.999 1.00 90.81 101 GLY A O 1
ATOM 877 N N . LYS A 1 102 ? 12.880 -3.073 -5.401 1.00 92.31 102 LYS A N 1
ATOM 878 C CA . LYS A 1 102 ? 13.169 -4.150 -6.356 1.00 92.31 102 LYS A CA 1
ATOM 879 C C . LYS A 1 102 ? 12.775 -3.781 -7.782 1.00 92.31 102 LYS A C 1
ATOM 881 O O . LYS A 1 102 ? 11.672 -3.279 -8.015 1.00 92.31 102 LYS A O 1
ATOM 886 N N . TYR A 1 103 ? 13.649 -4.090 -8.727 1.00 93.88 103 TYR A N 1
ATOM 887 C CA . TYR A 1 103 ? 13.406 -4.076 -10.158 1.00 93.88 103 TYR A CA 1
ATOM 888 C C . TYR A 1 103 ? 12.223 -4.988 -10.498 1.00 93.88 103 TYR A C 1
ATOM 890 O O . TYR A 1 103 ? 12.155 -6.129 -10.037 1.00 93.88 103 TYR A O 1
ATOM 898 N N . ARG A 1 104 ? 11.285 -4.489 -11.308 1.00 93.25 104 ARG A N 1
ATOM 899 C CA . ARG A 1 104 ? 10.132 -5.275 -11.770 1.00 93.25 104 ARG A CA 1
ATOM 900 C C . ARG A 1 104 ? 10.369 -5.796 -13.178 1.00 93.25 104 ARG A C 1
ATOM 902 O O . ARG A 1 104 ? 10.517 -6.997 -13.368 1.00 93.25 104 ARG A O 1
ATOM 909 N N . ASP A 1 105 ? 10.429 -4.895 -14.153 1.00 95.12 105 ASP A N 1
ATOM 910 C CA . ASP A 1 105 ? 10.762 -5.196 -15.546 1.00 95.12 105 ASP A CA 1
ATOM 911 C C . ASP A 1 105 ? 10.938 -3.875 -16.322 1.00 95.12 105 ASP A C 1
ATOM 913 O O . ASP A 1 105 ? 10.953 -2.775 -15.769 1.00 95.12 105 ASP A O 1
ATOM 917 N N . SER A 1 106 ? 11.060 -3.964 -17.641 1.00 95.19 106 SER A N 1
ATOM 918 C CA . SER A 1 106 ? 10.783 -2.861 -18.541 1.00 95.19 106 SER A CA 1
ATOM 919 C C . SER A 1 106 ? 9.286 -2.550 -18.644 1.00 95.19 106 SER A C 1
ATOM 921 O O . SER A 1 106 ? 8.417 -3.427 -18.562 1.00 95.19 106 SER A O 1
ATOM 923 N N . ALA A 1 107 ? 8.986 -1.279 -18.879 1.00 95.94 107 ALA A N 1
ATOM 924 C CA . ALA A 1 107 ? 7.639 -0.780 -19.093 1.00 95.94 107 ALA A CA 1
ATOM 925 C C . ALA A 1 107 ? 7.604 0.253 -20.226 1.00 95.94 107 ALA A C 1
ATOM 927 O O . ALA A 1 107 ? 8.630 0.804 -20.634 1.00 95.94 107 ALA A O 1
ATOM 928 N N . GLN A 1 108 ? 6.402 0.520 -20.727 1.00 95.88 108 GLN A N 1
ATOM 929 C CA . GLN A 1 108 ? 6.117 1.706 -21.528 1.00 95.88 108 GLN A CA 1
ATOM 930 C C . GLN A 1 108 ? 6.032 2.916 -20.601 1.00 95.88 108 GLN A C 1
ATOM 932 O O . GLN A 1 108 ? 5.379 2.818 -19.562 1.00 95.88 108 GLN A O 1
ATOM 937 N N . ASN A 1 109 ? 6.599 4.059 -20.993 1.00 94.44 109 ASN A N 1
ATOM 938 C CA . ASN A 1 109 ? 6.552 5.285 -20.188 1.00 94.44 109 ASN A CA 1
ATOM 939 C C . ASN A 1 109 ? 5.134 5.650 -19.704 1.00 94.44 109 ASN A C 1
ATOM 941 O O . ASN A 1 109 ? 4.926 5.885 -18.517 1.00 94.44 109 ASN A O 1
ATOM 945 N N . ASP A 1 110 ? 4.141 5.627 -20.595 1.00 94.12 110 ASP A N 1
ATOM 946 C CA . ASP A 1 110 ? 2.767 6.014 -20.246 1.00 94.12 110 ASP A CA 1
ATOM 947 C C . ASP A 1 110 ? 2.123 5.036 -19.258 1.00 94.12 110 ASP A C 1
ATOM 949 O O . ASP A 1 110 ? 1.403 5.438 -18.346 1.00 94.12 110 ASP A O 1
ATOM 953 N N . CYS A 1 111 ? 2.392 3.739 -19.409 1.00 94.56 111 CYS A N 1
ATOM 954 C CA . CYS A 1 111 ? 1.898 2.731 -18.477 1.00 94.56 111 CYS A CA 1
ATOM 955 C C . CYS A 1 111 ? 2.586 2.858 -17.118 1.00 94.56 111 CYS A C 1
ATOM 957 O O . CYS A 1 111 ? 1.915 2.766 -16.098 1.00 94.56 111 CYS A O 1
ATOM 959 N N . ASN A 1 112 ? 3.890 3.136 -17.115 1.00 94.31 112 ASN A N 1
ATOM 960 C CA . ASN A 1 112 ? 4.683 3.348 -15.911 1.00 94.31 112 ASN A CA 1
ATOM 961 C C . ASN A 1 112 ? 4.168 4.536 -15.091 1.00 94.31 112 ASN A C 1
ATOM 963 O O . ASN A 1 112 ? 3.884 4.397 -13.908 1.00 94.31 112 ASN A O 1
ATOM 967 N N . LEU A 1 113 ? 3.954 5.688 -15.736 1.00 91.69 113 LEU A N 1
ATOM 968 C CA . LEU A 1 113 ? 3.447 6.897 -15.074 1.00 91.69 113 LEU A CA 1
ATOM 969 C C . LEU A 1 113 ? 2.057 6.708 -14.453 1.00 91.69 113 LEU A C 1
ATOM 971 O O . LEU A 1 113 ? 1.721 7.381 -13.477 1.00 91.69 113 LEU A O 1
ATOM 975 N N . ASN A 1 114 ? 1.250 5.809 -15.016 1.00 92.06 114 ASN A N 1
ATOM 976 C CA . ASN A 1 114 ? -0.082 5.487 -14.511 1.00 92.06 114 ASN A CA 1
ATOM 977 C C . ASN A 1 114 ? -0.084 4.342 -13.485 1.00 92.06 114 ASN A C 1
ATOM 979 O O . ASN A 1 114 ? -1.088 4.146 -12.802 1.00 92.06 114 ASN A O 1
ATOM 983 N N . TYR A 1 115 ? 1.016 3.601 -13.343 1.00 91.12 115 TYR A N 1
ATOM 984 C CA . TYR A 1 115 ? 1.118 2.467 -12.431 1.00 91.12 115 TYR A CA 1
ATOM 985 C C . TYR A 1 115 ? 1.531 2.924 -11.033 1.00 91.12 115 TYR A C 1
ATOM 987 O O . TYR A 1 115 ? 2.677 2.803 -10.607 1.00 91.12 115 TYR A O 1
ATOM 995 N N . LYS A 1 116 ? 0.563 3.504 -10.325 1.00 84.38 116 LYS A N 1
ATOM 996 C CA . LYS A 1 116 ? 0.761 4.104 -9.005 1.00 84.38 116 LYS A CA 1
ATOM 997 C C . LYS A 1 116 ? 0.244 3.206 -7.893 1.00 84.38 116 LYS A C 1
ATOM 999 O O . LYS A 1 116 ? -0.708 2.446 -8.073 1.00 84.38 116 LYS A O 1
ATOM 1004 N N . ILE A 1 117 ? 0.850 3.350 -6.720 1.00 81.69 117 ILE A N 1
ATOM 1005 C CA . ILE A 1 117 ? 0.314 2.792 -5.483 1.00 81.69 117 ILE A CA 1
ATOM 1006 C C . ILE A 1 117 ? -0.990 3.529 -5.155 1.00 81.69 117 ILE A C 1
ATOM 1008 O O . ILE A 1 117 ? -1.113 4.739 -5.351 1.00 81.69 117 ILE A O 1
ATOM 1012 N N . THR A 1 118 ? -2.000 2.789 -4.705 1.00 81.31 118 THR A N 1
ATOM 1013 C CA . THR A 1 118 ? -3.282 3.367 -4.298 1.00 81.31 118 THR A CA 1
ATOM 1014 C C . THR A 1 118 ? -3.115 4.214 -3.044 1.00 81.31 118 THR A C 1
ATOM 1016 O O . THR A 1 118 ? -2.578 3.744 -2.046 1.00 81.31 118 THR A O 1
ATOM 1019 N N . SER A 1 119 ? -3.674 5.422 -3.051 1.00 81.06 119 SER A N 1
ATOM 1020 C CA . SER A 1 119 ? -3.653 6.354 -1.915 1.00 81.06 119 SER A CA 1
ATOM 1021 C C . SER A 1 119 ? -4.720 6.052 -0.849 1.00 81.06 119 SER A C 1
ATOM 1023 O O . SER A 1 119 ? -5.184 6.959 -0.163 1.00 81.06 119 SER A O 1
ATOM 1025 N N . PHE A 1 120 ? -5.190 4.806 -0.755 1.00 84.56 120 PHE A N 1
ATOM 1026 C CA . PHE A 1 120 ? -6.183 4.382 0.231 1.00 84.56 120 PHE A CA 1
ATOM 1027 C C . PHE A 1 120 ? -5.947 2.932 0.656 1.00 84.56 120 PHE A C 1
ATOM 1029 O O . PHE A 1 120 ? -5.415 2.126 -0.109 1.00 84.56 120 PHE A O 1
ATOM 1036 N N . ILE A 1 121 ? -6.384 2.595 1.872 1.00 81.12 121 ILE A N 1
ATOM 1037 C CA . ILE A 1 121 ? -6.295 1.240 2.423 1.00 81.12 121 ILE A CA 1
ATOM 1038 C C . ILE A 1 121 ? -7.677 0.581 2.327 1.00 81.12 121 ILE A C 1
ATOM 1040 O O . ILE A 1 121 ? -8.609 1.015 3.011 1.00 81.12 121 ILE A O 1
ATOM 1044 N N . PRO A 1 122 ? -7.851 -0.469 1.506 1.00 84.12 122 PRO A N 1
ATOM 1045 C CA . PRO A 1 122 ? -9.122 -1.174 1.436 1.00 84.12 122 PRO A CA 1
ATOM 1046 C C . PRO A 1 122 ? -9.390 -1.894 2.762 1.00 84.12 122 PRO A C 1
ATOM 1048 O O . PRO A 1 122 ? -8.620 -2.754 3.185 1.00 84.12 122 PRO A O 1
ATOM 1051 N N . THR A 1 123 ? -10.507 -1.559 3.408 1.00 82.88 123 THR A N 1
ATOM 1052 C CA . THR A 1 123 ? -10.959 -2.217 4.641 1.00 82.88 123 THR A CA 1
ATOM 1053 C C . THR A 1 123 ? -12.200 -3.047 4.346 1.00 82.88 123 THR A C 1
ATOM 1055 O O . THR A 1 123 ? -13.186 -2.540 3.817 1.00 82.88 123 THR A O 1
ATOM 1058 N N . ILE A 1 124 ? -12.151 -4.333 4.690 1.00 86.06 124 ILE A N 1
ATOM 1059 C CA . ILE A 1 124 ? -13.267 -5.265 4.521 1.00 86.06 124 ILE A CA 1
ATOM 1060 C C . ILE A 1 124 ? -13.871 -5.520 5.897 1.00 86.06 124 ILE A C 1
ATOM 1062 O O . ILE A 1 124 ? -13.190 -6.018 6.791 1.00 86.06 124 ILE A O 1
ATOM 1066 N N . ILE A 1 125 ? -15.151 -5.186 6.061 1.00 84.94 125 ILE A N 1
ATOM 1067 C CA . ILE A 1 125 ? -15.886 -5.401 7.309 1.00 84.94 125 ILE A CA 1
ATOM 1068 C C . ILE A 1 125 ? -16.981 -6.429 7.048 1.00 84.94 125 ILE A C 1
ATOM 1070 O O . ILE A 1 125 ? -17.925 -6.185 6.295 1.00 84.94 125 ILE A O 1
ATOM 1074 N N . HIS A 1 126 ? -16.850 -7.595 7.675 1.00 83.31 126 HIS A N 1
ATOM 1075 C CA . HIS A 1 126 ? -17.899 -8.606 7.656 1.00 83.31 126 HIS A CA 1
ATOM 1076 C C . HIS A 1 126 ? -19.078 -8.144 8.522 1.00 83.31 126 HIS A C 1
ATOM 1078 O O . HIS A 1 126 ? -18.870 -7.618 9.611 1.00 83.31 126 HIS A O 1
ATOM 1084 N N . ASN A 1 127 ? -20.307 -8.356 8.043 1.00 77.00 127 ASN A N 1
ATOM 1085 C CA . ASN A 1 127 ? -21.556 -8.023 8.747 1.00 77.00 127 ASN A CA 1
ATOM 1086 C C . ASN A 1 127 ? -21.760 -6.529 9.069 1.00 77.00 127 ASN A C 1
ATOM 1088 O O . ASN A 1 127 ? -22.475 -6.195 10.005 1.00 77.00 127 ASN A O 1
ATOM 1092 N N . LEU A 1 128 ? -21.182 -5.617 8.278 1.00 77.62 128 LEU A N 1
ATOM 1093 C CA . LEU A 1 128 ? -21.437 -4.182 8.450 1.00 77.62 128 LEU A CA 1
ATOM 1094 C C . LEU A 1 128 ? -22.890 -3.792 8.112 1.00 77.62 128 LEU A C 1
ATOM 1096 O O . LEU A 1 128 ? -23.408 -2.815 8.642 1.00 77.62 128 LEU A O 1
ATOM 1100 N N . SER A 1 129 ? -23.555 -4.525 7.215 1.00 69.94 129 SER A N 1
ATOM 1101 C CA . SER A 1 129 ? -24.921 -4.215 6.788 1.00 69.94 129 SER A CA 1
ATOM 1102 C C . SER A 1 129 ? -25.954 -4.427 7.904 1.00 69.94 129 SER A C 1
ATOM 1104 O O . SER A 1 129 ? -25.837 -5.316 8.742 1.00 69.94 129 SER A O 1
ATOM 1106 N N . GLY A 1 130 ? -27.017 -3.619 7.894 1.00 71.62 130 GLY A N 1
ATOM 1107 C CA . GLY A 1 130 ? -28.109 -3.729 8.861 1.00 71.62 130 GLY A CA 1
ATOM 1108 C C . GLY A 1 130 ? -27.818 -2.996 10.170 1.00 71.62 130 GLY A C 1
ATOM 1109 O O . GLY A 1 130 ? -27.592 -1.787 10.162 1.00 71.62 130 GLY A O 1
ATOM 1110 N N . TYR A 1 131 ? -27.897 -3.706 11.299 1.00 65.12 131 TYR A N 1
ATOM 1111 C CA . TYR A 1 131 ? -27.852 -3.088 12.625 1.00 65.12 131 TYR A CA 1
ATOM 1112 C C . TYR A 1 131 ? -26.459 -2.557 12.968 1.00 65.12 131 TYR A C 1
ATOM 1114 O O . TYR A 1 131 ? -26.372 -1.488 13.540 1.00 65.12 131 TYR A O 1
ATOM 1122 N N . ASP A 1 132 ? -25.356 -3.195 12.586 1.00 75.38 132 ASP A N 1
ATOM 1123 C CA . ASP A 1 132 ? -24.070 -2.821 13.191 1.00 75.38 132 ASP A CA 1
ATOM 1124 C C . ASP A 1 132 ? -23.449 -1.530 12.625 1.00 75.38 132 ASP A C 1
ATOM 1126 O O . ASP A 1 132 ? -22.774 -0.808 13.361 1.00 75.38 132 ASP A O 1
ATOM 1130 N N . ALA A 1 133 ? -23.759 -1.139 11.379 1.00 80.81 133 ALA A N 1
ATOM 1131 C CA . ALA A 1 133 ? -23.241 0.092 10.761 1.00 80.81 133 ALA A CA 1
ATOM 1132 C C . ALA A 1 133 ? -23.495 1.370 11.580 1.00 80.81 133 ALA A C 1
ATOM 1134 O O . ALA A 1 133 ? -22.619 2.235 11.636 1.00 80.81 133 ALA A O 1
ATOM 1135 N N . HIS A 1 134 ? -24.659 1.516 12.231 1.00 83.75 134 HIS A N 1
ATOM 1136 C CA . HIS A 1 134 ? -24.966 2.753 12.969 1.00 83.75 134 HIS A CA 1
ATOM 1137 C C . HIS A 1 134 ? -24.011 2.981 14.148 1.00 83.75 134 HIS A C 1
ATOM 1139 O O . HIS A 1 134 ? -23.756 4.124 14.528 1.00 83.75 134 HIS A O 1
ATOM 1145 N N . LEU A 1 135 ? -23.452 1.904 14.703 1.00 83.50 135 LEU A N 1
ATOM 1146 C CA . LEU A 1 135 ? -22.493 1.972 15.796 1.00 83.50 135 LEU A CA 1
ATOM 1147 C C . LEU A 1 135 ? -21.127 2.460 15.302 1.00 83.5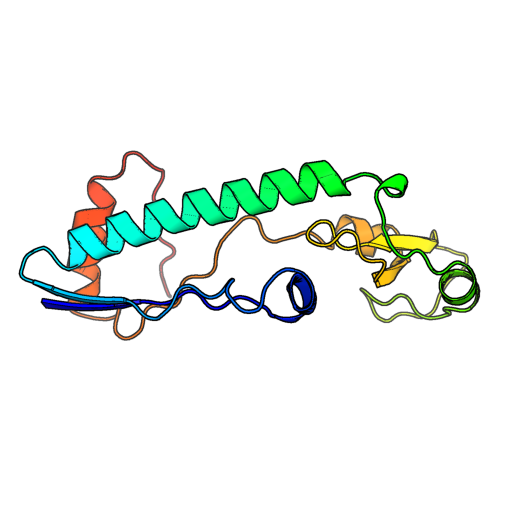0 135 LEU A C 1
ATOM 1149 O O . LEU A 1 135 ? -20.489 3.262 15.977 1.00 83.50 135 LEU A O 1
ATOM 1153 N N . PHE A 1 136 ? -20.715 2.042 14.100 1.00 80.38 136 PHE A N 1
ATOM 1154 C CA . PHE A 1 136 ? -19.511 2.557 13.438 1.00 80.38 136 PHE A CA 1
ATOM 1155 C C . PHE A 1 136 ? -19.660 4.034 13.089 1.00 80.38 136 PHE A C 1
ATOM 1157 O O . PHE A 1 136 ? -18.787 4.830 13.421 1.00 80.38 136 PHE A O 1
ATOM 1164 N N . ILE A 1 137 ? -20.774 4.409 12.452 1.00 80.69 137 ILE A N 1
ATOM 1165 C CA . ILE A 1 137 ? -21.032 5.793 12.029 1.00 80.69 137 ILE A CA 1
ATOM 1166 C C . ILE A 1 137 ? 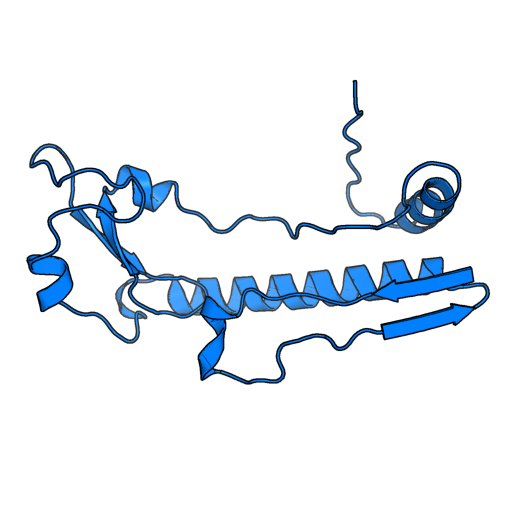-21.017 6.733 13.235 1.00 80.69 137 ILE A C 1
ATOM 1168 O O . ILE A 1 137 ? -20.449 7.818 13.154 1.00 80.69 137 ILE A O 1
ATOM 1172 N N . LYS A 1 138 ? -21.592 6.311 14.368 1.00 84.25 138 LYS A N 1
ATOM 1173 C CA . LYS A 1 138 ? -21.582 7.107 15.596 1.00 84.25 138 LYS A CA 1
ATOM 1174 C C . LYS A 1 138 ? -20.162 7.385 16.091 1.00 84.25 138 LYS A C 1
ATOM 1176 O O . LYS A 1 138 ? -19.869 8.522 16.434 1.00 84.25 138 LYS A O 1
ATOM 1181 N N . GLU A 1 139 ? -19.295 6.375 16.116 1.00 86.00 139 GLU A N 1
ATOM 1182 C CA . GLU A 1 139 ? -17.904 6.550 16.551 1.00 86.00 139 GLU A CA 1
ATOM 1183 C C . GLU A 1 139 ? -17.065 7.340 15.531 1.00 86.00 139 GLU A C 1
ATOM 1185 O O . GLU A 1 139 ? -16.202 8.123 15.921 1.00 86.00 139 GLU A O 1
ATOM 1190 N N . LEU A 1 140 ? -17.337 7.188 14.229 1.00 80.88 140 LEU A N 1
ATOM 1191 C CA . LEU A 1 140 ? -16.689 7.968 13.167 1.00 80.88 140 LEU A CA 1
ATOM 1192 C C . LEU A 1 140 ? -17.137 9.432 13.144 1.00 80.88 140 LEU A C 1
ATOM 1194 O O . LEU A 1 140 ? -16.347 10.290 12.779 1.00 80.88 140 LEU A O 1
ATOM 1198 N N . GLY A 1 141 ? -18.364 9.738 13.569 1.00 79.62 141 GLY A N 1
ATOM 1199 C CA . GLY A 1 141 ? -18.871 11.111 13.651 1.00 79.62 141 GLY A CA 1
ATOM 1200 C C . GLY A 1 141 ? -18.172 11.984 14.701 1.00 79.62 141 GLY A C 1
ATOM 1201 O O . GLY A 1 141 ? -18.379 13.192 14.709 1.00 79.62 141 GLY A O 1
ATOM 1202 N N . PHE A 1 142 ? -17.355 11.390 15.578 1.00 79.12 142 PHE A N 1
ATOM 1203 C CA . PHE A 1 142 ? -16.454 12.115 16.480 1.00 79.12 142 PHE A CA 1
ATOM 1204 C C . PHE A 1 142 ? -15.067 12.368 15.871 1.00 79.12 142 PHE A C 1
ATOM 1206 O O . PHE A 1 142 ? -14.193 12.896 16.554 1.00 79.12 142 PHE A O 1
ATOM 1213 N N . ASP A 1 143 ? -14.826 11.932 14.634 1.00 74.81 143 ASP A N 1
ATOM 1214 C CA . ASP A 1 143 ? -13.619 12.274 13.892 1.00 74.81 143 ASP A CA 1
ATOM 1215 C C . ASP A 1 143 ? -13.799 13.627 13.194 1.00 74.81 143 ASP A C 1
ATOM 1217 O O . ASP A 1 143 ? -14.796 13.843 12.508 1.00 74.81 143 ASP A O 1
ATOM 1221 N N . ASP A 1 144 ? -12.819 14.516 13.339 1.00 78.50 144 ASP A N 1
ATOM 1222 C CA . ASP A 1 144 ? -12.778 15.799 12.625 1.00 78.50 144 ASP A CA 1
ATOM 1223 C C . ASP A 1 144 ? -12.376 15.627 11.144 1.00 78.50 144 ASP A C 1
ATOM 1225 O O . ASP A 1 144 ? -12.418 16.575 10.353 1.00 78.50 144 ASP A O 1
ATOM 1229 N N . SER A 1 145 ? -11.963 14.418 10.755 1.00 78.81 145 SER A N 1
ATOM 1230 C CA . SER A 1 145 ? -11.588 14.070 9.388 1.00 78.81 145 SER A CA 1
ATOM 1231 C C . SER A 1 145 ? -12.794 14.050 8.450 1.00 78.81 145 SER A C 1
ATOM 1233 O O . SER A 1 145 ? -13.915 13.699 8.819 1.00 78.81 145 SER A O 1
ATOM 1235 N N . ARG A 1 146 ? -12.552 14.382 7.179 1.00 79.56 146 ARG A N 1
ATOM 1236 C CA . ARG A 1 146 ? -13.586 14.371 6.142 1.00 79.56 146 ARG A CA 1
ATOM 1237 C C . ARG A 1 146 ? -14.150 12.957 5.951 1.00 79.56 146 ARG A C 1
ATOM 1239 O O . ARG A 1 146 ? -13.420 12.043 5.580 1.00 79.56 146 ARG A O 1
ATOM 1246 N N . LEU A 1 147 ? -15.461 12.815 6.142 1.00 80.38 147 LEU A N 1
ATOM 1247 C CA . LEU A 1 147 ? -16.205 11.580 5.914 1.00 80.38 147 LEU A CA 1
ATOM 1248 C C . LEU A 1 147 ? -17.099 11.731 4.678 1.00 80.38 147 LEU A C 1
ATOM 1250 O O . LEU A 1 147 ? -18.073 12.481 4.695 1.00 80.38 147 LEU A O 1
ATOM 1254 N N . ASP A 1 148 ? -16.767 11.005 3.611 1.00 81.75 148 ASP A N 1
ATOM 1255 C CA . ASP A 1 148 ? -17.580 10.917 2.398 1.00 81.75 148 ASP A CA 1
ATOM 1256 C C . ASP A 1 148 ? -18.301 9.557 2.361 1.00 81.75 148 ASP A C 1
ATOM 1258 O O . ASP A 1 148 ? -17.687 8.508 2.560 1.00 81.75 148 ASP A O 1
ATOM 1262 N N . VAL A 1 149 ? -19.612 9.559 2.097 1.00 76.31 149 VAL A N 1
ATOM 1263 C CA . VAL A 1 149 ? -20.426 8.337 1.981 1.00 76.31 149 VAL A CA 1
ATOM 1264 C C . VAL A 1 149 ? -20.842 8.151 0.529 1.00 76.31 149 VAL A C 1
ATOM 1266 O O . VAL A 1 149 ? -21.445 9.044 -0.063 1.00 76.31 149 VAL A O 1
ATOM 1269 N N . ILE A 1 150 ? -20.550 6.979 -0.036 1.00 78.75 150 ILE A N 1
ATOM 1270 C CA . ILE A 1 150 ? -20.968 6.613 -1.392 1.00 78.75 150 ILE A CA 1
ATOM 1271 C C . ILE A 1 150 ? -22.228 5.741 -1.277 1.00 78.75 150 ILE A C 1
ATOM 1273 O O . ILE A 1 150 ? -22.134 4.619 -0.773 1.00 78.75 150 ILE A O 1
ATOM 1277 N N . PRO A 1 151 ? -23.413 6.233 -1.683 1.00 74.19 151 PRO A N 1
ATOM 1278 C CA . PRO A 1 151 ? -24.635 5.439 -1.646 1.00 74.19 151 PRO A CA 1
ATOM 1279 C C . PRO A 1 151 ? -24.573 4.295 -2.668 1.00 74.19 151 PRO A C 1
ATOM 1281 O O . PRO A 1 151 ? -24.119 4.485 -3.796 1.00 74.19 151 PRO A O 1
ATOM 1284 N N . ASN A 1 152 ? -25.070 3.118 -2.282 1.00 70.31 152 ASN A N 1
ATOM 1285 C CA . ASN A 1 152 ? -25.348 2.035 -3.226 1.00 70.31 152 ASN A CA 1
ATOM 1286 C C . ASN A 1 152 ? -26.735 2.273 -3.842 1.00 70.31 152 ASN A C 1
ATOM 1288 O O . ASN A 1 152 ? -27.711 2.374 -3.097 1.00 70.31 152 ASN A O 1
ATOM 1292 N N . ASN A 1 153 ? -26.797 2.386 -5.172 1.00 50.34 153 ASN A N 1
ATOM 1293 C CA . ASN A 1 153 ? -28.046 2.441 -5.944 1.00 50.34 153 ASN A CA 1
ATOM 1294 C C . ASN A 1 153 ? -28.717 1.068 -6.040 1.00 50.34 153 ASN A C 1
ATOM 1296 O O . ASN A 1 153 ? -27.978 0.068 -6.186 1.00 50.34 153 ASN A O 1
#

Foldseek 3Di:
DKDKDWDDDDCVQCVPPDPPPTGPIDIDDDPCRLLVVVVVVVVVQVVVVVLLVVLLVQQVDLVSQDDDDPVQQVPDQAAPQVRHGDDPVFDWDWDADSNRSYTDYIHTPVSRVVPDDDPDDDDDDPPCPDDNVVSNVVSCVPDPDDDDDDDDD

Secondary structure (DSSP, 8-state):
-EEEEEE---GGGTTTT-TT-SEEEEEEESTTHHHHHHHHHHHHHHHHHHHHHHHHHHT-SGGG-SS--HHHHHH--B-TTT-PBP-TTS-EEEEE-TTT--EEEEEEHHHHHH-PPPSS-----TT-TTTTHHHHHHHHTT--S--------

Radius of gyration: 20.66 Å; chains: 1; bounding box: 49×29×58 Å